Protein AF-A0A3T0HV45-F1 (afdb_monomer_lite)

Structure (mmCIF, N/CA/C/O backbone):
data_AF-A0A3T0HV45-F1
#
_entry.id   AF-A0A3T0HV45-F1
#
loop_
_atom_site.group_PDB
_atom_site.id
_atom_site.type_symbol
_atom_site.label_atom_id
_atom_site.label_alt_id
_atom_site.label_comp_id
_atom_site.label_asym_id
_atom_site.label_entity_id
_atom_site.label_seq_id
_atom_site.pdbx_PDB_ins_code
_atom_site.Cartn_x
_atom_site.Cartn_y
_atom_site.Cartn_z
_atom_site.occupancy
_atom_site.B_iso_or_equiv
_atom_site.auth_seq_id
_atom_site.auth_comp_id
_atom_site.auth_asym_id
_atom_site.auth_atom_id
_atom_site.pdbx_PDB_model_num
ATOM 1 N N . MET A 1 1 ? 32.698 11.606 -21.229 1.00 42.78 1 MET A N 1
ATOM 2 C CA . MET A 1 1 ? 32.148 11.106 -19.954 1.00 42.78 1 MET A CA 1
ATOM 3 C C . MET A 1 1 ? 30.819 10.466 -20.298 1.00 42.78 1 MET A C 1
ATOM 5 O O . MET A 1 1 ? 29.925 11.187 -20.721 1.00 42.78 1 MET A O 1
ATOM 9 N N . GLU A 1 2 ? 30.738 9.136 -20.288 1.00 49.72 2 GLU A N 1
ATOM 10 C CA . GLU A 1 2 ? 29.488 8.437 -20.601 1.00 49.72 2 GLU A CA 1
ATOM 11 C C . GLU A 1 2 ? 28.451 8.776 -19.529 1.00 49.72 2 GLU A C 1
ATOM 13 O O . GLU A 1 2 ? 28.677 8.586 -18.335 1.00 49.72 2 GLU A O 1
ATOM 18 N N . THR A 1 3 ? 27.340 9.362 -19.956 1.00 51.09 3 THR A N 1
ATOM 19 C CA . THR A 1 3 ? 26.181 9.652 -19.118 1.00 51.09 3 THR A CA 1
ATOM 20 C C . THR A 1 3 ? 25.676 8.344 -18.507 1.00 51.09 3 THR A C 1
ATOM 22 O O . THR A 1 3 ? 25.386 7.390 -19.226 1.00 51.09 3 THR A O 1
ATOM 25 N N . GLY A 1 4 ? 25.626 8.279 -17.171 1.00 57.09 4 GLY A N 1
ATOM 26 C CA . GLY A 1 4 ? 25.311 7.067 -16.410 1.00 57.09 4 GLY A CA 1
ATOM 27 C C . GLY A 1 4 ? 24.064 6.355 -16.935 1.00 57.09 4 GLY A C 1
ATOM 28 O O . GLY A 1 4 ? 22.961 6.898 -16.908 1.00 57.09 4 GLY A O 1
ATOM 29 N N . LYS A 1 5 ? 24.257 5.137 -17.444 1.00 59.91 5 LYS A N 1
ATOM 30 C CA . LYS A 1 5 ? 23.209 4.295 -18.024 1.00 59.91 5 LYS A CA 1
ATOM 31 C C . LYS A 1 5 ? 22.159 4.003 -16.948 1.00 59.91 5 LYS A C 1
ATOM 33 O O . LYS A 1 5 ? 22.461 3.335 -15.964 1.00 59.91 5 LYS A O 1
ATOM 38 N N . GLN A 1 6 ? 20.941 4.514 -17.118 1.00 70.44 6 GLN A N 1
ATOM 39 C CA . GLN A 1 6 ? 19.840 4.229 -16.199 1.00 70.44 6 GLN A CA 1
ATOM 40 C C . GLN A 1 6 ? 19.521 2.727 -16.276 1.00 70.44 6 GLN A C 1
ATOM 42 O O . GLN A 1 6 ? 19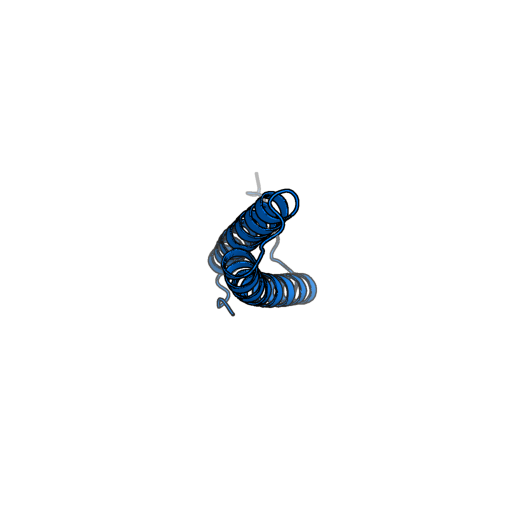.080 2.234 -17.318 1.00 70.44 6 GLN A O 1
ATOM 47 N N . VAL A 1 7 ? 19.831 1.989 -15.208 1.00 85.62 7 VAL A N 1
ATOM 48 C CA . VAL A 1 7 ? 19.588 0.544 -15.130 1.00 85.62 7 VAL A CA 1
ATOM 49 C C . VAL A 1 7 ? 18.081 0.317 -15.075 1.00 85.62 7 VAL A C 1
ATOM 51 O O . VAL A 1 7 ? 17.397 0.904 -14.242 1.00 85.62 7 VAL A O 1
ATOM 54 N N . ARG A 1 8 ? 17.574 -0.502 -16.000 1.00 89.50 8 ARG A N 1
ATOM 55 C CA . ARG A 1 8 ? 16.165 -0.903 -16.045 1.00 89.50 8 ARG A CA 1
ATOM 56 C C . ARG A 1 8 ? 15.884 -1.946 -14.980 1.00 89.50 8 ARG A C 1
ATOM 58 O O . ARG A 1 8 ? 16.725 -2.813 -14.747 1.00 89.50 8 ARG A O 1
ATOM 65 N N . LEU A 1 9 ? 14.677 -1.903 -14.427 1.00 94.88 9 LEU A N 1
ATOM 66 C CA . LEU A 1 9 ? 14.182 -2.981 -13.582 1.00 94.88 9 LEU A CA 1
ATOM 67 C C . LEU A 1 9 ? 14.063 -4.282 -14.381 1.00 94.88 9 LEU A C 1
ATOM 69 O O . LEU A 1 9 ? 13.628 -4.308 -15.535 1.00 94.88 9 LEU A O 1
ATOM 73 N N . THR A 1 10 ? 14.453 -5.375 -13.744 1.00 96.06 10 THR A N 1
ATOM 74 C CA . THR A 1 10 ? 14.288 -6.732 -14.255 1.00 96.06 10 THR A CA 1
ATOM 75 C C . THR A 1 10 ? 12.828 -7.176 -14.159 1.00 96.06 10 THR A C 1
ATOM 77 O O . THR A 1 10 ? 12.034 -6.641 -13.384 1.00 96.06 10 THR A O 1
ATOM 80 N N . ALA A 1 11 ? 12.462 -8.220 -14.907 1.00 95.19 11 ALA A N 1
ATOM 81 C CA . ALA A 1 11 ? 11.117 -8.795 -14.838 1.00 95.19 11 ALA A CA 1
ATOM 82 C C . ALA A 1 11 ? 10.744 -9.272 -13.419 1.00 95.19 11 ALA A C 1
ATOM 84 O O . ALA A 1 11 ? 9.589 -9.146 -13.008 1.00 95.19 11 ALA A O 1
ATOM 85 N N . ALA A 1 12 ? 11.718 -9.783 -12.657 1.00 97.50 12 ALA A N 1
ATOM 86 C CA . ALA A 1 12 ? 11.513 -10.221 -11.278 1.00 97.50 12 ALA A CA 1
ATOM 87 C C . ALA A 1 12 ? 11.197 -9.040 -10.344 1.00 97.50 12 ALA A C 1
ATOM 89 O O . ALA A 1 12 ? 10.271 -9.118 -9.534 1.00 97.50 12 ALA A O 1
ATOM 90 N N . GLU A 1 13 ? 11.912 -7.922 -10.497 1.00 97.69 13 GLU A N 1
ATOM 91 C CA . GLU A 1 13 ? 11.654 -6.695 -9.736 1.00 97.69 13 GLU A CA 1
ATOM 92 C C . GLU A 1 13 ? 10.288 -6.098 -10.095 1.00 97.69 13 GLU A C 1
ATOM 94 O O . GLU A 1 13 ? 9.501 -5.813 -9.196 1.00 97.69 13 GLU A O 1
ATOM 99 N N . ILE A 1 14 ? 9.945 -6.005 -11.387 1.00 97.25 14 ILE A N 1
ATOM 100 C CA . ILE A 1 14 ? 8.623 -5.531 -11.838 1.00 97.25 14 ILE A CA 1
ATOM 101 C C . ILE A 1 14 ? 7.492 -6.398 -11.274 1.00 97.25 14 ILE A C 1
ATOM 103 O O . ILE A 1 14 ? 6.508 -5.863 -10.769 1.00 97.25 14 ILE A O 1
ATOM 107 N N . THR A 1 15 ? 7.637 -7.726 -11.303 1.00 97.31 15 THR A N 1
ATOM 108 C CA . THR A 1 15 ? 6.626 -8.652 -10.759 1.00 97.31 15 THR A CA 1
ATOM 109 C C . THR A 1 15 ? 6.437 -8.455 -9.255 1.00 97.31 15 THR A C 1
ATOM 111 O O . THR A 1 15 ? 5.312 -8.472 -8.756 1.00 97.31 15 THR A O 1
ATOM 114 N N . SER A 1 16 ? 7.531 -8.220 -8.530 1.00 98.12 16 SER A N 1
ATOM 115 C CA . SER A 1 16 ? 7.489 -7.986 -7.084 1.00 98.12 16 SER A CA 1
ATOM 116 C C . SER A 1 16 ? 6.778 -6.669 -6.760 1.00 98.12 16 SER A C 1
ATOM 118 O O . SER A 1 16 ? 5.905 -6.632 -5.896 1.00 98.12 16 SER A O 1
ATOM 120 N N . LEU A 1 17 ? 7.079 -5.602 -7.508 1.00 98.25 17 LEU A N 1
ATOM 121 C CA . LEU A 1 17 ? 6.395 -4.312 -7.383 1.00 98.25 17 LEU A CA 1
ATOM 122 C C . LEU A 1 17 ? 4.904 -4.414 -7.733 1.00 98.25 17 LEU A C 1
ATOM 124 O O . LEU A 1 17 ? 4.078 -3.791 -7.068 1.00 98.25 17 LEU A O 1
ATOM 128 N N . TRP A 1 18 ? 4.552 -5.215 -8.744 1.00 98.31 18 TRP A N 1
ATOM 129 C CA . TRP A 1 18 ? 3.163 -5.454 -9.153 1.00 98.31 18 TRP A CA 1
ATOM 130 C C . TRP A 1 18 ? 2.362 -6.100 -8.025 1.00 98.31 18 TRP A C 1
ATOM 132 O O . TRP A 1 18 ? 1.282 -5.625 -7.669 1.00 98.31 18 TRP A O 1
ATOM 142 N N . ALA A 1 19 ? 2.911 -7.157 -7.422 1.00 98.44 19 ALA A N 1
ATOM 143 C CA . ALA A 1 19 ? 2.289 -7.833 -6.290 1.00 98.44 19 ALA A CA 1
ATOM 144 C C . ALA A 1 19 ? 2.101 -6.882 -5.096 1.00 98.44 19 ALA A C 1
ATOM 146 O O . ALA A 1 19 ? 1.021 -6.855 -4.504 1.00 98.44 19 ALA A O 1
ATOM 147 N N . SER A 1 20 ? 3.105 -6.053 -4.790 1.00 98.50 20 SER A N 1
ATOM 148 C CA . SER A 1 20 ? 3.017 -5.045 -3.727 1.00 98.50 20 SER A CA 1
ATOM 149 C C . SER A 1 20 ? 1.932 -4.002 -3.997 1.00 98.50 20 SER A C 1
ATOM 151 O O . SER A 1 20 ? 1.157 -3.688 -3.098 1.00 98.50 20 SER A O 1
ATOM 153 N N . TYR A 1 21 ? 1.811 -3.507 -5.234 1.00 98.62 21 TYR A N 1
ATOM 154 C CA . TYR A 1 21 ? 0.778 -2.531 -5.596 1.00 98.62 21 TYR A CA 1
ATOM 155 C C . TYR A 1 21 ? -0.627 -3.106 -5.406 1.00 98.62 21 TYR A C 1
ATOM 157 O O . TYR A 1 21 ? -1.496 -2.461 -4.815 1.00 98.62 21 TYR A O 1
ATOM 165 N N . MET A 1 22 ? -0.841 -4.338 -5.874 1.00 98.44 22 MET A N 1
ATOM 166 C CA . MET A 1 22 ? -2.113 -5.043 -5.715 1.00 98.44 22 MET A CA 1
ATOM 167 C C . MET A 1 22 ? -2.439 -5.291 -4.239 1.00 98.44 22 MET A C 1
ATOM 169 O O . MET A 1 22 ? -3.575 -5.070 -3.811 1.00 98.44 22 MET A O 1
ATOM 173 N N . ASN A 1 23 ? -1.444 -5.710 -3.449 1.00 98.38 23 ASN A N 1
ATOM 174 C CA . ASN A 1 23 ? -1.599 -5.917 -2.013 1.00 98.38 23 ASN A CA 1
ATOM 175 C C . ASN A 1 23 ? -1.998 -4.624 -1.295 1.00 98.38 23 ASN A C 1
ATOM 177 O O . ASN A 1 23 ? -2.992 -4.618 -0.568 1.00 98.38 23 ASN A O 1
ATOM 181 N N . ASP A 1 24 ? -1.270 -3.531 -1.523 1.00 98.38 24 ASP A N 1
ATOM 182 C CA . ASP A 1 24 ? -1.498 -2.271 -0.813 1.00 98.38 24 ASP A CA 1
ATOM 183 C C . ASP A 1 24 ? -2.803 -1.595 -1.256 1.00 98.38 24 ASP A C 1
ATOM 185 O O . ASP A 1 24 ? -3.542 -1.043 -0.436 1.00 98.38 24 ASP A O 1
ATOM 189 N N . SER A 1 25 ? -3.175 -1.741 -2.529 1.00 98.12 25 SER A N 1
ATOM 190 C CA . SER A 1 25 ? -4.495 -1.335 -3.018 1.00 98.12 25 SER A CA 1
ATOM 191 C C . SER A 1 25 ? -5.608 -2.098 -2.295 1.00 98.12 25 SER A C 1
ATOM 193 O O . SER A 1 25 ? -6.535 -1.485 -1.755 1.00 98.12 25 SER A O 1
ATOM 195 N N . GLY A 1 26 ? -5.489 -3.426 -2.196 1.00 97.94 26 GLY A N 1
ATOM 196 C CA . GLY A 1 26 ? -6.456 -4.274 -1.499 1.00 97.94 26 GLY A CA 1
ATOM 197 C C . GLY A 1 26 ? -6.526 -4.008 0.007 1.00 97.94 26 GLY A C 1
ATOM 198 O O . GLY A 1 26 ? -7.620 -3.907 0.571 1.00 97.94 26 GLY A O 1
ATOM 199 N N . ILE A 1 27 ? -5.380 -3.856 0.677 1.00 98.00 27 ILE A N 1
ATOM 200 C CA . ILE A 1 27 ? -5.341 -3.603 2.120 1.00 98.00 27 ILE A CA 1
ATOM 201 C C . ILE A 1 27 ? -5.872 -2.210 2.455 1.00 98.00 27 ILE A C 1
ATOM 203 O O . ILE A 1 27 ? -6.564 -2.067 3.459 1.00 98.00 27 ILE A O 1
ATOM 207 N N . SER A 1 28 ? -5.671 -1.208 1.590 1.00 98.31 28 SER A N 1
ATOM 208 C CA . SER A 1 28 ? -6.245 0.126 1.791 1.00 98.31 28 SER A CA 1
ATOM 209 C C . SER A 1 28 ? -7.778 0.083 1.867 1.00 98.31 28 SER A C 1
ATOM 211 O O . SER A 1 28 ? -8.380 0.776 2.685 1.00 98.31 28 SER A O 1
ATOM 213 N N . CYS A 1 29 ? -8.426 -0.773 1.068 1.00 97.81 29 CYS A N 1
ATOM 214 C CA . CYS A 1 29 ? -9.872 -0.981 1.125 1.00 97.81 29 CYS A CA 1
ATOM 215 C C . CYS A 1 29 ? -10.292 -1.631 2.453 1.00 97.81 29 CYS A C 1
ATOM 217 O O . CYS A 1 29 ? -11.195 -1.130 3.126 1.00 97.81 29 CYS A O 1
ATOM 219 N N . LYS A 1 30 ? -9.588 -2.689 2.876 1.00 98.00 30 LYS A N 1
ATOM 220 C CA . LYS A 1 30 ? -9.846 -3.370 4.157 1.00 98.00 30 LYS A CA 1
ATOM 221 C C . LYS A 1 30 ? -9.673 -2.429 5.351 1.00 98.00 30 LYS A C 1
ATOM 223 O O . LYS A 1 30 ? -10.528 -2.391 6.227 1.00 98.00 30 LYS A O 1
ATOM 228 N N . LEU A 1 31 ? -8.606 -1.630 5.364 1.00 98.56 31 LEU A N 1
ATOM 229 C CA . LEU A 1 31 ? -8.315 -0.688 6.445 1.00 98.56 31 LEU A CA 1
ATOM 230 C C . LEU A 1 31 ? -9.329 0.458 6.504 1.00 98.56 31 LEU A C 1
ATOM 232 O O . LEU A 1 31 ? -9.699 0.868 7.598 1.00 98.56 31 LEU A O 1
ATOM 236 N N . LYS A 1 32 ? -9.845 0.932 5.360 1.00 98.44 32 LYS A N 1
ATOM 237 C CA . LYS A 1 32 ? -10.973 1.883 5.338 1.00 98.44 32 LYS A CA 1
ATOM 238 C C . LYS A 1 32 ? -12.215 1.300 6.008 1.00 98.44 32 LYS A C 1
ATOM 240 O O . LYS A 1 32 ? -12.848 1.992 6.800 1.00 98.44 32 LYS A O 1
ATOM 245 N N . TYR A 1 33 ? -12.544 0.042 5.709 1.00 98.50 33 TYR A N 1
ATOM 246 C CA . TYR A 1 33 ? -13.656 -0.643 6.362 1.00 98.50 33 TYR A CA 1
ATOM 247 C C . TYR A 1 33 ? -13.410 -0.778 7.871 1.00 98.50 33 TYR A C 1
ATOM 249 O O . TYR A 1 33 ? -14.247 -0.343 8.656 1.00 98.50 33 TYR A O 1
ATOM 257 N N . PHE A 1 34 ? -12.236 -1.258 8.291 1.00 98.19 34 PHE A N 1
ATOM 258 C CA . PHE A 1 34 ? -11.909 -1.381 9.716 1.00 98.19 34 PHE A CA 1
ATOM 259 C C . PHE A 1 34 ? -11.944 -0.044 10.453 1.00 98.19 34 PHE A C 1
ATOM 261 O O . PHE A 1 34 ? -12.451 0.016 11.565 1.00 98.19 34 PHE A O 1
ATOM 268 N N . LEU A 1 35 ? -11.485 1.044 9.833 1.00 98.25 35 LEU A N 1
ATOM 269 C CA . LEU A 1 35 ? -11.550 2.375 10.437 1.00 98.25 35 LEU A CA 1
ATOM 270 C C . LEU A 1 35 ? -12.997 2.845 10.663 1.00 98.25 35 LEU A C 1
ATOM 272 O O . LEU A 1 35 ? -13.243 3.626 11.576 1.00 98.25 35 LEU A O 1
ATOM 276 N N . SER A 1 36 ? -13.946 2.368 9.849 1.00 97.56 36 SER A N 1
ATOM 277 C CA . SER A 1 36 ? -15.373 2.674 10.010 1.00 97.56 36 SER A CA 1
ATOM 278 C C . SER A 1 36 ? -16.076 1.831 11.078 1.00 97.56 36 SER A C 1
ATOM 280 O O . SER A 1 36 ? -17.146 2.222 11.533 1.00 97.56 36 SER A O 1
ATOM 282 N N . THR A 1 37 ? -15.492 0.696 11.478 1.00 97.75 37 THR A N 1
ATOM 283 C CA . THR A 1 37 ? -16.112 -0.261 12.411 1.00 97.75 37 THR A CA 1
ATOM 284 C C . THR A 1 37 ? -15.358 -0.429 13.728 1.00 97.75 37 THR A C 1
ATOM 286 O O . THR A 1 37 ? -15.869 -1.086 14.626 1.00 97.75 37 THR A O 1
ATOM 289 N N . VAL A 1 38 ? -14.126 0.073 13.842 1.00 98.12 38 VAL A N 1
ATOM 290 C CA . VAL A 1 38 ? -13.314 -0.068 15.057 1.00 98.12 38 VAL A CA 1
ATOM 291 C C . VAL A 1 38 ? -13.897 0.776 16.193 1.00 98.12 38 VAL A C 1
ATOM 293 O O . VAL A 1 38 ? -14.099 1.979 16.044 1.00 98.12 38 VAL A O 1
ATOM 296 N N . GLU A 1 39 ? -14.149 0.132 17.331 1.00 98.12 39 GLU A N 1
ATOM 297 C CA . GLU A 1 39 ? -14.621 0.775 18.5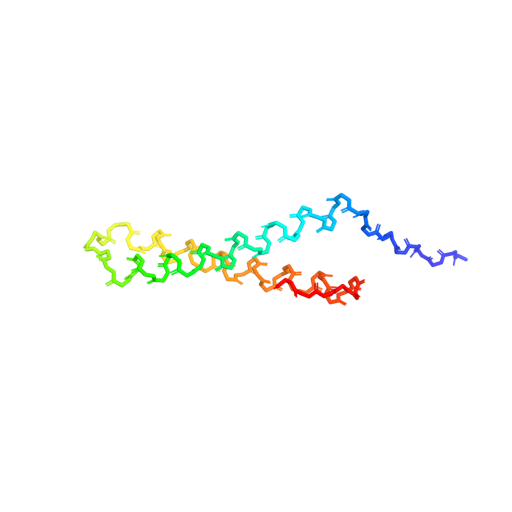68 1.00 98.12 39 GLU A CA 1
ATOM 298 C C . GLU A 1 39 ? -13.471 1.059 19.545 1.00 98.12 39 GLU A C 1
ATOM 300 O O . GLU A 1 39 ? -13.558 1.959 20.377 1.00 98.12 39 GLU A O 1
ATOM 305 N N . ASP A 1 40 ? -12.379 0.300 19.432 1.00 98.38 40 ASP A N 1
ATOM 306 C CA . ASP A 1 40 ? -11.185 0.457 20.255 1.00 98.38 40 ASP A CA 1
ATOM 307 C C . ASP A 1 40 ? -10.390 1.704 19.824 1.00 98.38 40 ASP A C 1
ATOM 309 O O . ASP A 1 40 ? -9.769 1.748 18.753 1.00 98.38 40 ASP A O 1
ATOM 313 N N . GLU A 1 41 ? -10.420 2.732 20.672 1.00 97.62 41 GLU A N 1
ATOM 314 C CA . GLU A 1 41 ? -9.758 4.014 20.420 1.00 97.62 41 GLU A CA 1
ATOM 315 C C . GLU A 1 41 ? -8.222 3.933 20.500 1.00 97.62 41 GLU A C 1
ATOM 317 O O . GLU A 1 41 ? -7.551 4.796 19.932 1.00 97.62 41 GLU A O 1
ATOM 322 N N . GLU A 1 42 ? -7.643 2.899 21.121 1.00 98.00 42 GLU A N 1
ATOM 323 C CA . GLU A 1 42 ? -6.191 2.669 21.117 1.00 98.00 42 GLU A CA 1
ATOM 324 C C . GLU A 1 42 ? -5.730 2.050 19.786 1.00 98.00 42 GLU A C 1
ATOM 326 O O . GLU A 1 42 ? -4.649 2.368 19.282 1.00 98.00 42 GLU A O 1
ATOM 331 N N . ILE A 1 43 ? -6.568 1.218 19.157 1.00 97.56 43 ILE A N 1
ATOM 332 C CA . ILE A 1 43 ? -6.257 0.549 17.879 1.00 97.56 43 ILE A CA 1
ATOM 333 C C . ILE A 1 43 ? -6.567 1.437 16.666 1.00 97.56 43 ILE A C 1
ATOM 335 O O . ILE A 1 43 ? -5.861 1.398 15.653 1.00 97.56 43 ILE A O 1
ATOM 339 N N . LYS A 1 44 ? -7.603 2.273 16.742 1.00 98.44 44 LYS A N 1
ATOM 340 C CA . LYS A 1 44 ? -8.007 3.203 15.676 1.00 98.44 44 LYS A CA 1
ATOM 341 C C . LYS A 1 44 ? -6.863 4.033 15.060 1.00 98.44 44 LYS A C 1
ATOM 343 O O . LYS A 1 44 ? -6.782 4.068 13.825 1.00 98.44 44 LYS A O 1
ATOM 348 N N . PRO A 1 45 ? -5.951 4.671 15.826 1.00 98.44 45 PRO A N 1
ATOM 349 C CA . PRO A 1 45 ? -4.818 5.391 15.244 1.00 98.44 45 PRO A CA 1
ATOM 350 C C . PRO A 1 45 ? -3.842 4.470 14.499 1.00 98.44 45 PRO A C 1
ATOM 352 O O . PRO A 1 45 ? -3.273 4.892 13.494 1.00 98.44 45 PRO A O 1
ATOM 355 N N . LEU A 1 46 ? -3.690 3.209 14.920 1.00 98.38 46 LEU A N 1
ATOM 356 C CA . LEU A 1 46 ? -2.851 2.226 14.225 1.00 98.38 46 LEU A CA 1
ATOM 357 C C . LEU A 1 46 ? -3.451 1.842 12.869 1.00 98.38 46 LEU A C 1
ATOM 359 O O . LEU A 1 46 ? -2.735 1.794 11.869 1.00 98.38 46 LEU A O 1
ATOM 363 N N . ILE A 1 47 ? -4.772 1.638 12.808 1.00 98.56 47 ILE A N 1
ATOM 364 C CA . ILE A 1 47 ? -5.486 1.370 11.548 1.00 98.56 47 ILE A CA 1
ATOM 365 C C . ILE A 1 47 ? -5.348 2.563 10.600 1.00 98.56 47 ILE A C 1
ATOM 367 O O . ILE A 1 47 ? -5.051 2.383 9.416 1.00 98.56 47 ILE A O 1
ATOM 371 N N . LYS A 1 48 ? -5.527 3.786 11.116 1.00 98.56 48 LYS A N 1
ATOM 372 C CA . LYS A 1 48 ? -5.359 5.014 10.332 1.00 98.56 48 LYS A CA 1
ATOM 373 C C . LYS A 1 48 ? -3.936 5.134 9.781 1.00 98.56 48 LYS A C 1
ATOM 375 O O . LYS A 1 48 ? -3.773 5.386 8.591 1.00 98.56 48 LYS A O 1
ATOM 380 N N . HIS A 1 49 ? -2.925 4.892 10.612 1.00 98.62 49 HIS A N 1
ATOM 381 C CA . HIS A 1 49 ? -1.530 4.924 10.185 1.00 98.62 49 HIS A CA 1
ATOM 382 C C . HIS A 1 49 ? -1.235 3.878 9.100 1.00 98.62 49 HIS A C 1
ATOM 384 O O . HIS A 1 49 ? -0.632 4.196 8.077 1.00 98.62 49 HIS A O 1
ATOM 390 N N . GLY A 1 50 ? -1.730 2.647 9.265 1.00 98.50 50 GLY A N 1
ATOM 391 C CA . GLY A 1 50 ? -1.610 1.606 8.243 1.00 98.50 50 GLY A CA 1
ATOM 392 C C . GLY A 1 50 ? -2.266 1.997 6.915 1.00 98.50 50 GLY A C 1
ATOM 393 O O . GLY A 1 50 ? -1.719 1.716 5.849 1.00 98.50 50 GLY A O 1
ATOM 394 N N . LEU A 1 51 ? -3.417 2.678 6.961 1.00 98.75 51 LEU A N 1
ATOM 395 C CA 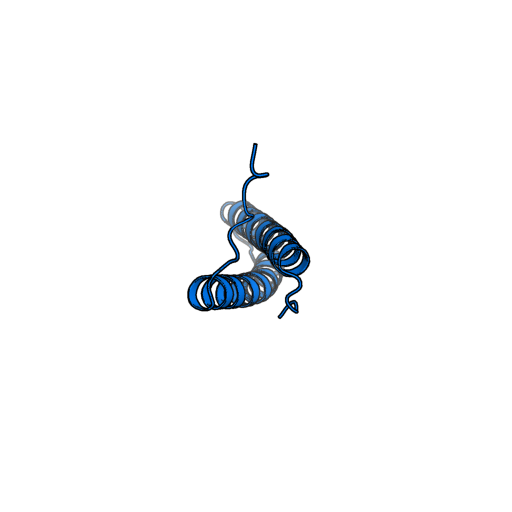. LEU A 1 51 ? -4.098 3.167 5.763 1.00 98.75 51 LEU A CA 1
ATOM 396 C C . LEU A 1 51 ? -3.272 4.243 5.046 1.00 98.75 51 LEU A C 1
ATOM 398 O O . LEU A 1 51 ? -3.146 4.192 3.824 1.00 98.75 51 LEU A O 1
ATOM 402 N N . GLU A 1 52 ? -2.705 5.191 5.794 1.00 98.69 52 GLU A N 1
ATOM 403 C CA . GLU A 1 52 ? -1.830 6.239 5.256 1.00 98.69 52 GLU A CA 1
ATOM 404 C C . GLU A 1 52 ? -0.582 5.639 4.594 1.00 98.69 52 GLU A C 1
ATOM 406 O O . GLU A 1 52 ? -0.232 6.031 3.479 1.00 98.69 52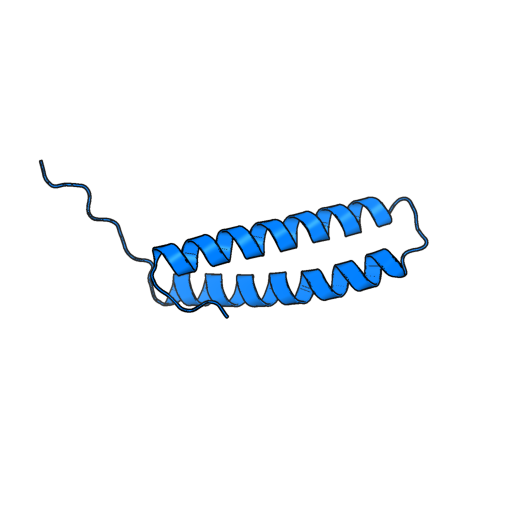 GLU A O 1
ATOM 411 N N . LE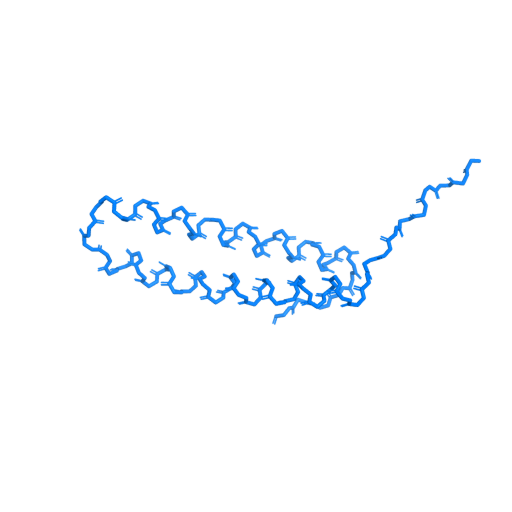U A 1 53 ? 0.040 4.634 5.224 1.00 98.62 53 LEU A N 1
ATOM 412 C CA . LEU A 1 53 ? 1.175 3.903 4.653 1.00 98.62 53 LEU A CA 1
ATOM 413 C C . LEU A 1 53 ? 0.798 3.185 3.353 1.00 98.62 53 LEU A C 1
ATOM 415 O O . LEU A 1 53 ? 1.470 3.368 2.341 1.00 98.62 53 LEU A O 1
ATOM 419 N N . ALA A 1 54 ? -0.297 2.419 3.347 1.00 98.56 54 ALA A N 1
ATOM 420 C CA . ALA A 1 54 ? -0.745 1.699 2.155 1.00 98.56 54 ALA A CA 1
ATOM 421 C C . ALA A 1 54 ? -1.051 2.658 0.990 1.00 98.56 54 ALA A C 1
ATOM 423 O O . ALA A 1 54 ? -0.650 2.417 -0.147 1.00 98.56 54 ALA A O 1
ATOM 424 N N . GLN A 1 55 ? -1.713 3.786 1.264 1.00 98.50 55 GLN A N 1
ATOM 425 C CA . GLN A 1 55 ? -1.987 4.811 0.250 1.00 98.50 55 GLN A CA 1
ATOM 426 C C . GLN A 1 55 ? -0.709 5.487 -0.261 1.00 98.50 55 GLN A C 1
ATOM 428 O O . GLN A 1 55 ? -0.583 5.732 -1.464 1.00 98.50 55 GLN A O 1
ATOM 433 N N . GLY A 1 56 ? 0.241 5.768 0.635 1.00 98.62 56 GLY A N 1
ATOM 434 C CA . GLY A 1 56 ? 1.558 6.290 0.280 1.00 98.62 56 GLY A CA 1
ATOM 435 C C . GLY A 1 56 ? 2.317 5.337 -0.642 1.00 98.62 56 GLY A C 1
ATOM 436 O O . GLY A 1 56 ? 2.778 5.752 -1.705 1.00 98.62 56 GLY A O 1
ATOM 437 N N . ASN A 1 57 ? 2.359 4.050 -0.295 1.00 98.44 57 ASN A N 1
ATOM 438 C CA . ASN A 1 57 ? 3.008 3.020 -1.101 1.00 98.44 57 ASN A CA 1
ATOM 439 C C . ASN A 1 57 ? 2.371 2.883 -2.486 1.00 98.44 57 ASN A C 1
ATOM 441 O O . ASN A 1 57 ? 3.094 2.877 -3.479 1.00 98.44 57 ASN A O 1
ATOM 445 N N . VAL A 1 58 ? 1.035 2.835 -2.582 1.00 98.56 58 VAL A N 1
ATOM 446 C CA . VAL A 1 58 ? 0.317 2.789 -3.871 1.00 98.56 58 VAL A CA 1
ATOM 447 C C . VAL A 1 58 ? 0.732 3.956 -4.768 1.00 98.56 58 VAL A C 1
ATOM 449 O O . VAL A 1 58 ? 1.014 3.756 -5.951 1.00 98.56 58 VAL A O 1
ATOM 452 N N . LYS A 1 59 ? 0.834 5.169 -4.210 1.00 98.44 59 LYS A N 1
ATOM 453 C CA . LYS A 1 59 ? 1.300 6.346 -4.954 1.00 98.44 59 LYS A CA 1
ATOM 454 C C . LYS A 1 59 ? 2.748 6.179 -5.424 1.00 98.44 59 LYS A C 1
ATOM 456 O O . LYS A 1 59 ? 3.026 6.374 -6.605 1.00 98.44 59 LYS A O 1
ATOM 461 N N . THR A 1 60 ? 3.661 5.790 -4.536 1.00 98.56 60 THR A N 1
ATOM 462 C CA . THR A 1 60 ? 5.076 5.585 -4.882 1.00 98.56 60 THR A CA 1
ATOM 463 C C . THR A 1 60 ? 5.256 4.501 -5.946 1.00 98.56 60 THR A C 1
ATOM 465 O O . THR A 1 60 ? 6.015 4.685 -6.896 1.00 98.56 60 THR A O 1
ATOM 468 N N . LEU A 1 61 ? 4.530 3.390 -5.840 1.00 98.50 61 LEU A N 1
ATOM 469 C CA . LEU A 1 61 ? 4.576 2.293 -6.805 1.00 98.50 61 LEU A CA 1
ATOM 470 C C . LEU A 1 61 ? 4.019 2.719 -8.171 1.00 98.50 61 LEU A C 1
ATOM 472 O O . LEU A 1 61 ? 4.642 2.435 -9.192 1.00 98.50 61 LEU A O 1
ATOM 476 N N . ALA A 1 62 ? 2.920 3.481 -8.206 1.00 98.31 62 ALA A N 1
ATOM 477 C CA . ALA A 1 62 ? 2.410 4.072 -9.445 1.00 98.31 62 ALA A CA 1
ATOM 478 C C . ALA A 1 62 ? 3.439 5.006 -10.108 1.00 98.31 62 ALA A C 1
ATOM 480 O O . ALA A 1 62 ? 3.605 4.991 -11.328 1.00 98.31 62 ALA A O 1
ATOM 481 N N . GLU A 1 63 ? 4.165 5.811 -9.328 1.00 98.12 63 GLU A N 1
ATOM 482 C CA . GLU A 1 63 ? 5.244 6.658 -9.850 1.00 98.12 63 GLU A CA 1
ATOM 483 C C . GLU A 1 63 ? 6.398 5.831 -10.438 1.00 98.12 63 GLU A C 1
ATOM 485 O O . GLU A 1 63 ? 6.951 6.212 -11.472 1.00 98.12 63 GLU A O 1
ATOM 490 N N . ILE A 1 64 ? 6.750 4.696 -9.821 1.00 97.00 64 ILE A N 1
ATOM 491 C CA . ILE A 1 64 ? 7.769 3.774 -10.346 1.00 97.00 64 ILE A CA 1
ATOM 492 C C . ILE A 1 64 ? 7.312 3.169 -11.680 1.00 97.00 64 ILE A C 1
ATOM 494 O O . ILE A 1 64 ? 8.061 3.242 -12.655 1.00 97.00 64 ILE A O 1
ATOM 498 N N . PHE A 1 65 ? 6.081 2.653 -11.770 1.00 97.38 65 PHE A N 1
ATOM 499 C CA . PHE A 1 65 ? 5.560 2.096 -13.025 1.00 97.38 65 PHE A CA 1
ATOM 500 C C . PHE A 1 65 ? 5.526 3.130 -14.149 1.00 97.38 65 PHE A C 1
ATOM 502 O O . PHE A 1 65 ? 5.985 2.847 -15.255 1.00 97.38 65 PHE A O 1
ATOM 509 N N . ASN A 1 66 ? 5.090 4.358 -13.859 1.00 96.81 66 ASN A N 1
ATOM 510 C CA . ASN A 1 66 ? 5.104 5.443 -14.839 1.00 96.81 66 ASN A CA 1
ATOM 511 C C . ASN A 1 66 ? 6.527 5.774 -15.329 1.00 96.81 66 ASN A C 1
ATOM 513 O O . ASN A 1 66 ? 6.730 5.966 -16.530 1.00 96.81 66 ASN A O 1
ATOM 517 N N . LYS A 1 67 ? 7.530 5.801 -14.436 1.00 94.94 67 LYS A N 1
ATOM 518 C CA . LYS A 1 67 ? 8.945 6.022 -14.806 1.00 94.94 67 LYS A CA 1
ATOM 519 C C . LYS A 1 67 ? 9.498 4.894 -15.682 1.00 94.94 67 LYS A C 1
ATOM 521 O O . LYS A 1 67 ? 10.229 5.164 -16.637 1.00 94.94 67 LYS A O 1
ATOM 526 N N . GLU A 1 68 ? 9.109 3.652 -15.406 1.00 93.88 68 GLU A N 1
ATOM 527 C CA . GLU A 1 68 ? 9.468 2.486 -16.223 1.00 93.88 68 GLU A CA 1
ATOM 528 C C . GLU A 1 68 ? 8.609 2.321 -17.483 1.00 93.88 68 GLU A C 1
ATOM 530 O O . GLU A 1 68 ? 8.886 1.444 -18.301 1.00 93.88 68 GLU A O 1
ATOM 535 N N . LYS A 1 69 ? 7.614 3.196 -17.691 1.00 94.44 69 LYS A N 1
ATOM 536 C CA . LYS A 1 69 ? 6.643 3.122 -18.795 1.00 94.44 69 LYS A CA 1
ATOM 537 C C . LYS A 1 69 ? 5.880 1.790 -18.813 1.00 94.44 69 LYS A C 1
ATOM 539 O O . LYS A 1 69 ? 5.612 1.237 -19.879 1.00 94.44 69 LYS A O 1
ATOM 544 N N . TYR A 1 70 ? 5.547 1.288 -17.628 1.00 94.19 70 TYR A N 1
ATOM 545 C CA . TYR A 1 70 ? 4.747 0.085 -17.414 1.00 94.19 70 TYR A CA 1
ATOM 546 C C . TYR A 1 70 ? 3.291 0.446 -17.076 1.00 94.19 70 TYR A C 1
ATOM 548 O O . TYR A 1 70 ? 3.055 1.495 -16.470 1.00 94.19 70 TYR A O 1
ATOM 556 N N . PRO A 1 71 ? 2.307 -0.399 -17.442 1.00 95.25 71 PRO A N 1
ATOM 557 C CA . PRO A 1 71 ? 0.935 -0.232 -16.980 1.00 95.25 71 PRO A CA 1
ATOM 558 C C . PRO A 1 71 ? 0.847 -0.335 -15.455 1.00 95.25 71 PRO A C 1
ATOM 560 O O . PRO A 1 71 ? 1.618 -1.054 -14.818 1.00 95.25 71 PRO A O 1
ATOM 563 N N . ILE A 1 72 ? -0.124 0.380 -14.896 1.00 96.25 72 ILE A N 1
ATOM 564 C CA . ILE A 1 72 ? -0.493 0.279 -13.487 1.00 96.25 72 ILE A CA 1
ATOM 565 C C . ILE A 1 72 ? -1.507 -0.875 -13.358 1.00 96.25 72 ILE A C 1
ATOM 567 O O . ILE 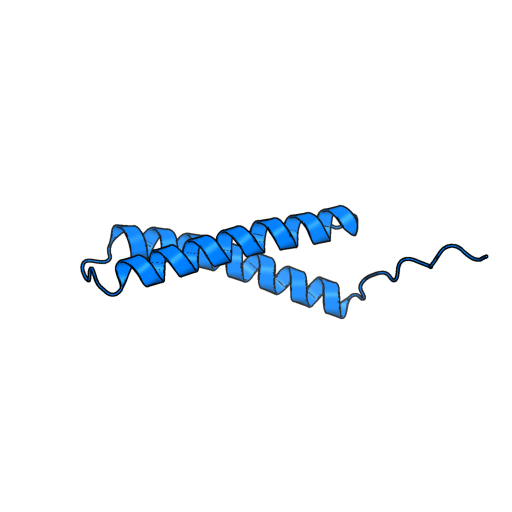A 1 72 ? -2.415 -0.935 -14.193 1.00 96.25 72 ILE A O 1
ATOM 571 N N . PRO A 1 73 ? -1.339 -1.783 -12.382 1.00 93.38 73 PRO A N 1
ATOM 572 C CA . PRO A 1 73 ? -2.302 -2.849 -12.088 1.00 93.38 73 PRO A CA 1
ATOM 573 C C . PRO A 1 73 ? -3.691 -2.319 -11.717 1.00 93.38 73 PRO A C 1
ATOM 575 O O . PRO A 1 73 ? -4.686 -2.958 -12.126 1.00 93.38 73 PRO A O 1
#

Radius of gyration: 16.54 Å; chains: 1; bounding box: 48×21×42 Å

Sequence (73 aa):
METGKQVRLTAAEITSLWASYMNDSGISCKLKYFLSTVEDEEIKPLIKHGLELAQGNVKTLAEIFNKEKYPIP

Organism: NCBI:txid1193713

pLDDT: mean 93.9, std 12.04, range [42.78, 98.75]

Secondary structure (DSSP, 8-state):
------PPPPHHHHHHHHHHHHHHHHHHHHHHHHHHH---TTTHHHHHHHHHHHHHHHHHHHHHHHHHTPPP-

InterPro domains:
  IPR012347 Ferritin-like [G3DSA:1.20.1260.10] (1-73)
  IPR021617 Protein of unknown function DUF3231 [PF11553] (3-73)

Foldseek 3Di:
DPDDDDDADDPVRLVVLLVLLVVLVVVLVVLVVCLVVDPDPVCNVVSVVSNVVSVVSNVVSVVVCVVNVHDHD